Protein AF-A0AAE2YGA1-F1 (afdb_monomer_lite)

pLDDT: mean 85.9, std 15.95, range [38.88, 98.56]

Secondary structure (DSSP, 8-state):
-TT----HHHHHHHHHTTT-TT--EEE---S-HHHHHT--SEEETT--TTEEE-TTT--EEE-SSSS-SSSSPPB-SSS-B---

Sequence (84 aa):
MARCKPNAAHLTIAEMELYFEDFCLATQNVDGLHQRAGSRRVLELHGNMWRGRCPRDGAVVDLPETPSRAYPPTMTVGLRCTLT

Structure (mmCIF, N/CA/C/O backbone):
data_AF-A0AAE2YGA1-F1
#
_entry.id   AF-A0AAE2YGA1-F1
#
loop_
_atom_site.group_PDB
_atom_site.id
_atom_site.type_symbol
_atom_site.label_atom_id
_atom_site.label_alt_id
_atom_site.label_comp_id
_atom_site.label_asym_id
_atom_site.label_entity_id
_atom_site.label_seq_id
_atom_site.pdbx_PDB_ins_code
_atom_site.Cartn_x
_atom_site.Cartn_y
_atom_site.Cartn_z
_atom_site.occupancy
_atom_site.B_iso_or_equiv
_atom_site.auth_seq_id
_atom_site.auth_comp_id
_atom_site.auth_asym_id
_atom_site.auth_atom_id
_atom_site.pdbx_PDB_model_num
ATOM 1 N N . MET A 1 1 ? 8.554 11.340 -2.946 1.00 62.38 1 MET A N 1
ATOM 2 C CA . MET A 1 1 ? 7.790 10.166 -2.476 1.00 62.38 1 MET A CA 1
ATOM 3 C C . MET A 1 1 ? 8.644 9.191 -1.671 1.00 62.38 1 MET A C 1
ATOM 5 O O . MET A 1 1 ? 8.342 9.012 -0.504 1.00 62.38 1 MET A O 1
ATOM 9 N N . ALA A 1 2 ? 9.745 8.637 -2.201 1.00 73.88 2 ALA A N 1
ATOM 10 C CA . ALA A 1 2 ? 10.547 7.618 -1.496 1.00 73.88 2 ALA A CA 1
ATOM 11 C C . ALA A 1 2 ? 10.956 7.947 -0.043 1.00 73.88 2 ALA A C 1
ATOM 13 O O . ALA A 1 2 ? 10.999 7.066 0.808 1.00 73.88 2 ALA A O 1
ATOM 14 N N . ARG A 1 3 ? 11.216 9.225 0.264 1.00 86.25 3 ARG A N 1
ATOM 15 C CA . ARG A 1 3 ? 11.594 9.689 1.612 1.00 86.25 3 ARG A CA 1
ATOM 16 C C . ARG A 1 3 ? 10.419 10.129 2.493 1.00 86.25 3 ARG A C 1
ATOM 18 O O . ARG A 1 3 ? 10.626 10.440 3.662 1.00 86.25 3 ARG A O 1
ATOM 25 N N . CYS A 1 4 ? 9.205 10.200 1.949 1.00 92.19 4 CYS A N 1
ATOM 26 C CA . CYS A 1 4 ? 8.013 10.567 2.713 1.00 92.19 4 CYS A CA 1
ATOM 27 C C . CYS A 1 4 ? 7.759 9.509 3.789 1.00 92.19 4 CYS A C 1
ATOM 29 O O . CYS A 1 4 ? 8.081 8.341 3.579 1.00 92.19 4 CYS A O 1
ATOM 31 N N . LYS A 1 5 ? 7.217 9.899 4.940 1.00 96.12 5 LYS A N 1
ATOM 32 C CA . LYS A 1 5 ? 6.841 8.976 6.018 1.00 96.12 5 LYS A CA 1
ATOM 33 C C . LYS A 1 5 ? 5.315 8.842 6.067 1.00 96.12 5 LYS A C 1
ATOM 35 O O . LYS A 1 5 ? 4.640 9.791 5.659 1.00 96.12 5 LYS A O 1
ATOM 40 N N . PRO A 1 6 ? 4.777 7.716 6.567 1.00 98.00 6 PRO A N 1
ATOM 41 C CA . PRO A 1 6 ? 3.364 7.631 6.909 1.00 98.00 6 PRO A CA 1
ATOM 42 C C . PRO A 1 6 ? 2.949 8.799 7.808 1.00 98.00 6 PRO A C 1
ATOM 44 O O . PRO A 1 6 ? 3.685 9.185 8.717 1.00 98.00 6 PRO A O 1
ATOM 47 N N . ASN A 1 7 ? 1.782 9.371 7.532 1.00 97.88 7 ASN A N 1
ATOM 48 C CA . ASN A 1 7 ? 1.156 10.372 8.396 1.00 97.88 7 ASN A CA 1
ATOM 49 C C . ASN A 1 7 ? 0.109 9.710 9.311 1.00 97.88 7 ASN A C 1
ATOM 51 O O . ASN A 1 7 ? -0.141 8.509 9.199 1.00 97.88 7 ASN A O 1
ATOM 55 N N . ALA A 1 8 ? -0.528 10.505 10.175 1.00 98.56 8 ALA A N 1
ATOM 56 C CA . ALA A 1 8 ? -1.537 10.021 11.117 1.00 98.56 8 ALA A CA 1
ATOM 57 C C . ALA A 1 8 ? -2.650 9.198 10.444 1.00 98.56 8 ALA A C 1
ATOM 59 O O . ALA A 1 8 ? -2.982 8.132 10.941 1.00 98.56 8 ALA A O 1
ATOM 60 N N . ALA A 1 9 ? -3.151 9.617 9.276 1.00 98.25 9 ALA A N 1
ATOM 61 C CA . ALA A 1 9 ? -4.206 8.885 8.574 1.00 98.25 9 ALA A CA 1
ATOM 62 C C . ALA A 1 9 ? -3.764 7.472 8.158 1.00 98.25 9 ALA A C 1
ATOM 64 O O . ALA A 1 9 ? -4.523 6.521 8.311 1.00 98.25 9 ALA A O 1
ATOM 65 N N . HIS A 1 10 ? -2.526 7.308 7.682 1.00 98.56 10 HIS A N 1
ATOM 66 C CA . HIS A 1 10 ? -2.013 5.983 7.324 1.00 98.56 10 HIS A CA 1
ATOM 67 C C . HIS A 1 10 ? -1.908 5.069 8.551 1.00 98.56 10 HIS A C 1
ATOM 69 O O . HIS A 1 10 ? -2.252 3.895 8.464 1.00 98.56 10 HIS A O 1
ATOM 75 N N . LEU A 1 11 ? -1.449 5.616 9.683 1.00 98.50 11 LEU A N 1
ATOM 76 C CA . LEU A 1 11 ? -1.311 4.876 10.939 1.00 98.50 11 LEU A CA 1
ATOM 77 C C . LEU A 1 11 ? -2.679 4.467 11.492 1.00 98.50 11 LEU A C 1
ATOM 79 O O . LEU A 1 11 ? -2.866 3.309 11.843 1.00 98.50 11 LEU A O 1
ATOM 83 N N . THR A 1 12 ? -3.652 5.382 11.494 1.00 98.31 12 THR A N 1
ATOM 84 C CA . THR A 1 12 ? -5.023 5.087 11.925 1.00 98.31 12 THR A CA 1
ATOM 85 C C . THR A 1 12 ? -5.651 3.989 11.070 1.00 98.31 12 THR A C 1
ATOM 87 O O . THR A 1 12 ? -6.238 3.061 11.611 1.00 98.31 12 THR A O 1
ATOM 90 N N . ILE A 1 13 ? -5.487 4.034 9.744 1.00 98.25 13 ILE A N 1
ATOM 91 C CA . ILE A 1 13 ? -6.011 2.991 8.848 1.00 98.25 13 ILE A CA 1
ATOM 92 C C . ILE A 1 13 ? -5.330 1.636 9.102 1.00 98.25 13 ILE A C 1
ATOM 94 O O . ILE A 1 13 ? -5.995 0.604 9.060 1.00 98.25 13 ILE A O 1
ATOM 98 N N . ALA A 1 14 ? -4.024 1.616 9.385 1.00 98.06 14 ALA A N 1
ATOM 99 C CA . ALA A 1 14 ? -3.326 0.388 9.767 1.00 98.06 14 ALA A CA 1
ATOM 100 C C . ALA A 1 14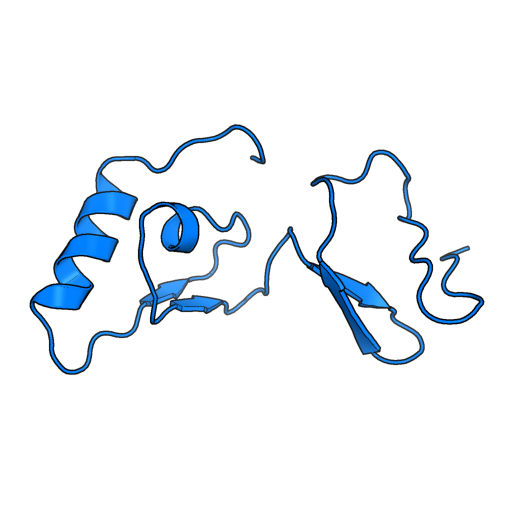 ? -3.836 -0.176 11.103 1.00 98.06 14 ALA A C 1
ATOM 102 O O . ALA A 1 14 ? -3.953 -1.388 11.249 1.00 98.06 14 ALA A O 1
ATOM 103 N N . GLU A 1 15 ? -4.185 0.687 12.058 1.00 97.88 15 GLU A N 1
ATOM 104 C CA . GLU A 1 15 ? -4.774 0.272 13.333 1.00 97.88 15 GLU A CA 1
ATOM 105 C C . GLU A 1 15 ? -6.198 -0.279 13.160 1.00 97.88 15 GLU A C 1
ATOM 107 O O . GLU A 1 15 ? -6.539 -1.297 13.756 1.00 97.88 15 GLU A O 1
ATOM 112 N N . MET A 1 16 ? -7.014 0.338 12.294 1.00 97.88 16 MET A N 1
ATOM 113 C CA . MET A 1 16 ? -8.369 -0.132 11.969 1.00 97.88 16 MET A CA 1
ATOM 114 C C . MET A 1 16 ? -8.387 -1.598 11.525 1.00 97.88 16 MET A C 1
ATOM 116 O O . MET A 1 16 ? -9.325 -2.321 11.854 1.00 97.88 16 MET A O 1
ATOM 120 N N . GLU A 1 17 ? -7.339 -2.061 10.840 1.00 97.12 17 GLU A N 1
ATOM 121 C CA . GLU A 1 17 ? -7.208 -3.456 10.412 1.00 97.12 17 GLU A CA 1
ATOM 122 C C . GLU A 1 17 ? -7.278 -4.467 11.572 1.00 97.12 17 GLU A C 1
ATOM 124 O O . GLU A 1 17 ? -7.649 -5.618 11.341 1.00 97.12 17 GLU A O 1
ATOM 129 N N . LEU A 1 18 ? -6.960 -4.053 12.804 1.00 95.88 18 LEU A N 1
ATOM 130 C CA . LEU A 1 18 ? -7.031 -4.887 14.009 1.00 95.88 18 LEU A CA 1
ATOM 131 C C . LEU A 1 18 ? -8.442 -4.974 14.606 1.00 95.88 18 LEU A C 1
ATOM 133 O O . LEU A 1 18 ? -8.726 -5.907 15.354 1.00 95.88 18 LEU A O 1
ATOM 137 N N . TYR A 1 19 ? -9.314 -4.012 14.299 1.00 97.06 19 TYR A N 1
ATOM 138 C CA . TYR A 1 19 ? -10.651 -3.911 14.892 1.00 97.06 19 TYR A CA 1
ATOM 139 C C . TYR A 1 19 ? -11.758 -4.482 14.001 1.00 97.06 19 TYR A C 1
ATOM 141 O O . TYR A 1 19 ? -12.860 -4.729 14.487 1.00 97.06 19 TYR A O 1
ATOM 149 N N . PHE A 1 20 ? -11.484 -4.698 12.711 1.00 96.12 20 PHE A N 1
ATOM 150 C CA . PHE A 1 20 ? -12.458 -5.221 11.754 1.00 96.12 20 PHE A CA 1
ATOM 151 C C . PHE A 1 20 ? -11.998 -6.566 11.175 1.00 96.12 20 PHE A C 1
ATOM 153 O O . PHE A 1 2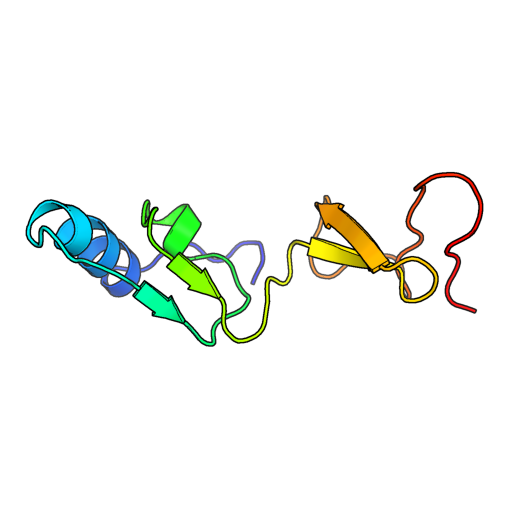0 ? -10.946 -6.660 10.533 1.00 96.12 20 PHE A O 1
ATOM 160 N N . GLU A 1 21 ? -12.814 -7.606 11.375 1.00 94.06 21 GLU A N 1
ATOM 161 C CA . GLU A 1 21 ? -12.537 -8.969 10.902 1.00 94.06 21 GLU A CA 1
ATOM 162 C C . GLU A 1 21 ? -12.365 -9.011 9.376 1.00 94.06 21 GLU A C 1
ATOM 164 O O . GLU A 1 21 ? -11.337 -9.486 8.901 1.00 94.06 21 GLU A O 1
ATOM 169 N N . ASP A 1 22 ? -13.268 -8.379 8.621 1.00 95.06 22 ASP A N 1
ATOM 170 C CA . ASP A 1 22 ? -13.253 -8.335 7.148 1.00 95.06 22 ASP A CA 1
ATOM 171 C C . ASP A 1 22 ? -12.605 -7.066 6.566 1.00 95.06 22 ASP A C 1
ATOM 173 O O . ASP A 1 22 ? -13.001 -6.550 5.518 1.00 95.06 22 ASP A O 1
ATOM 177 N N . PHE A 1 23 ? -11.599 -6.511 7.245 1.00 97.12 23 PHE A N 1
ATOM 178 C CA . PHE A 1 23 ? -10.912 -5.323 6.744 1.00 97.12 23 PHE A CA 1
ATOM 179 C C . PHE A 1 23 ? -10.197 -5.580 5.407 1.00 97.12 23 PHE A C 1
ATOM 181 O O . PHE A 1 23 ? -9.398 -6.510 5.272 1.00 97.12 23 PHE A O 1
ATOM 188 N N . CYS A 1 24 ? -10.414 -4.683 4.445 1.00 97.12 24 CYS A N 1
ATOM 189 C CA . CYS A 1 24 ? -9.658 -4.600 3.200 1.00 97.12 24 CYS A CA 1
ATOM 190 C C . CYS A 1 24 ? -9.441 -3.129 2.837 1.00 97.12 24 CYS A C 1
ATOM 192 O O . CYS A 1 24 ? -10.394 -2.353 2.748 1.00 97.12 24 CYS A O 1
ATOM 194 N N . LEU A 1 25 ? -8.187 -2.748 2.602 1.00 98.06 25 LEU A N 1
ATOM 195 C CA . LEU A 1 25 ? -7.828 -1.408 2.162 1.00 98.06 25 LEU A CA 1
ATOM 196 C C . LEU A 1 25 ? -7.571 -1.394 0.655 1.00 98.06 25 LEU A C 1
ATOM 198 O O . LEU A 1 25 ? -6.484 -1.745 0.205 1.00 98.06 25 LEU A O 1
ATOM 202 N N . ALA A 1 26 ? -8.539 -0.928 -0.130 1.00 98.00 26 ALA A N 1
ATOM 203 C CA . ALA A 1 26 ? -8.315 -0.620 -1.539 1.00 98.00 26 ALA A CA 1
ATOM 204 C C . ALA A 1 26 ? -7.732 0.793 -1.693 1.00 98.00 26 ALA A C 1
ATOM 206 O O . ALA A 1 26 ? -8.285 1.758 -1.165 1.00 98.00 26 ALA A O 1
ATOM 207 N N . THR A 1 27 ? -6.628 0.931 -2.428 1.00 98.06 27 THR A N 1
ATOM 208 C CA . THR A 1 27 ? -5.965 2.223 -2.643 1.00 98.06 27 THR A CA 1
ATOM 209 C C . THR A 1 27 ? -5.614 2.456 -4.108 1.00 98.06 27 THR A C 1
ATOM 211 O O . THR A 1 27 ? -5.215 1.547 -4.834 1.00 98.06 27 THR A O 1
ATOM 214 N N . GLN A 1 28 ? -5.760 3.708 -4.538 1.00 98.25 28 GLN A N 1
ATOM 215 C CA . GLN A 1 28 ? -5.280 4.199 -5.834 1.00 98.25 28 GLN A CA 1
ATOM 216 C C . GLN A 1 28 ? -3.844 4.736 -5.747 1.00 98.25 28 GLN A C 1
ATOM 218 O O . GLN A 1 28 ? -3.237 5.043 -6.775 1.00 98.25 28 GLN A O 1
ATOM 223 N N . ASN A 1 29 ? -3.313 4.878 -4.530 1.00 96.44 29 ASN A N 1
ATOM 224 C CA . ASN A 1 29 ? -1.981 5.409 -4.299 1.00 96.44 29 ASN A CA 1
ATOM 225 C C . ASN A 1 29 ? -0.931 4.359 -4.660 1.00 96.44 29 ASN A C 1
ATOM 227 O O . ASN A 1 29 ? -1.051 3.192 -4.295 1.00 96.44 29 ASN A O 1
ATOM 231 N N . VAL A 1 30 ? 0.134 4.800 -5.326 1.00 95.31 30 VAL A N 1
ATOM 232 C CA . VAL A 1 30 ? 1.240 3.926 -5.754 1.00 95.31 30 VAL A CA 1
ATOM 233 C C . VAL A 1 30 ? 2.470 4.027 -4.845 1.00 95.31 30 VAL A C 1
ATOM 235 O O . VAL A 1 30 ? 3.462 3.350 -5.090 1.00 95.31 30 VAL A O 1
ATOM 238 N N . ASP A 1 31 ? 2.435 4.884 -3.818 1.00 94.94 31 ASP A N 1
ATOM 239 C CA . ASP A 1 31 ? 3.591 5.287 -2.997 1.00 94.94 31 ASP A CA 1
ATOM 240 C C . ASP A 1 31 ? 4.048 4.271 -1.936 1.00 94.94 31 ASP A C 1
ATOM 242 O O . ASP A 1 31 ? 5.184 4.352 -1.450 1.00 94.94 31 ASP A O 1
ATOM 246 N N . GLY A 1 32 ? 3.195 3.309 -1.585 1.00 94.88 32 GLY A N 1
ATOM 247 C CA . GLY A 1 32 ? 3.482 2.281 -0.585 1.00 94.88 32 GLY A CA 1
ATOM 248 C C . GLY A 1 32 ? 3.413 2.754 0.877 1.00 94.88 32 GLY A C 1
ATOM 249 O O . GLY A 1 32 ? 3.911 2.065 1.771 1.00 94.88 32 GLY A O 1
ATOM 250 N N . LEU A 1 33 ? 2.859 3.938 1.166 1.00 97.19 33 LEU A N 1
ATOM 251 C CA . LEU A 1 33 ? 2.827 4.486 2.526 1.00 97.19 33 LEU A CA 1
ATOM 252 C C . LEU A 1 33 ? 1.900 3.710 3.468 1.00 97.19 33 LEU A C 1
ATOM 254 O O . LEU A 1 33 ? 2.201 3.648 4.657 1.00 97.19 33 LEU A O 1
ATOM 258 N N . HIS A 1 34 ? 0.837 3.076 2.969 1.00 97.81 34 HIS A N 1
ATOM 259 C CA . HIS A 1 34 ? -0.033 2.221 3.788 1.00 97.81 34 HIS A CA 1
ATOM 260 C C . HIS A 1 34 ? 0.700 0.980 4.302 1.00 97.81 34 HIS A C 1
ATOM 262 O O . HIS A 1 34 ? 0.672 0.690 5.495 1.00 97.81 34 HIS A O 1
ATOM 268 N N . GLN A 1 35 ? 1.446 0.301 3.432 1.00 96.38 35 GLN A N 1
ATOM 269 C CA . GLN A 1 35 ? 2.251 -0.860 3.807 1.00 96.38 35 GLN A CA 1
ATOM 270 C C . GLN A 1 35 ? 3.341 -0.463 4.807 1.00 96.38 35 GLN A C 1
ATOM 272 O O . GLN A 1 35 ? 3.553 -1.137 5.810 1.00 96.38 35 GLN A O 1
ATOM 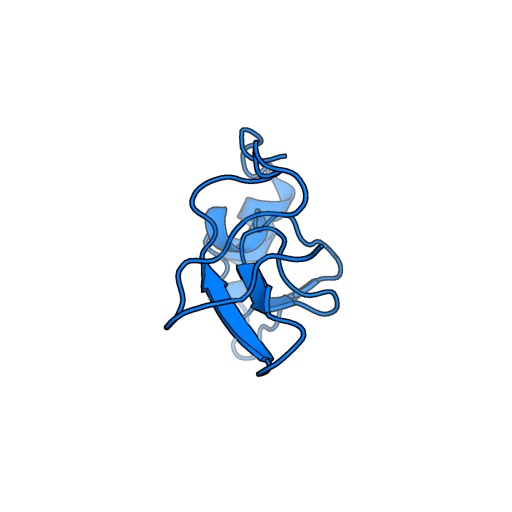277 N N . ARG A 1 36 ? 3.989 0.690 4.590 1.00 95.62 36 ARG A N 1
ATOM 278 C CA . ARG A 1 36 ? 4.983 1.237 5.528 1.00 95.62 36 ARG A CA 1
ATOM 279 C C . ARG A 1 36 ? 4.385 1.679 6.865 1.00 95.62 36 ARG A C 1
ATOM 281 O O . ARG A 1 36 ? 5.120 1.739 7.845 1.00 95.62 36 ARG A O 1
ATOM 288 N N . ALA A 1 37 ? 3.095 2.010 6.905 1.00 97.88 37 ALA A N 1
ATOM 289 C CA . ALA A 1 37 ? 2.361 2.303 8.135 1.00 97.88 37 ALA A CA 1
ATOM 290 C C . ALA A 1 37 ? 1.963 1.038 8.908 1.00 97.88 37 ALA A C 1
ATOM 292 O O . ALA A 1 37 ? 1.630 1.137 10.084 1.00 97.88 37 ALA A O 1
ATOM 293 N N . GLY A 1 38 ? 2.016 -0.132 8.263 1.00 97.62 38 GLY A N 1
ATOM 294 C CA . GLY A 1 38 ? 1.703 -1.425 8.863 1.00 97.62 38 GLY A CA 1
ATOM 295 C C . GLY A 1 38 ? 0.447 -2.106 8.321 1.00 97.62 38 GLY A C 1
ATOM 296 O O . GLY A 1 38 ? 0.188 -3.233 8.735 1.00 97.62 38 GLY A O 1
ATOM 297 N N . SER A 1 39 ? -0.304 -1.489 7.397 1.00 98.00 39 SER A N 1
ATOM 298 C CA . SER A 1 39 ? -1.443 -2.154 6.749 1.00 98.00 39 SER A CA 1
ATOM 299 C C . SER A 1 39 ? -0.967 -3.378 5.961 1.00 98.00 39 SER A C 1
ATOM 301 O O . SER A 1 39 ? -0.017 -3.284 5.179 1.00 98.00 39 SER A O 1
ATOM 303 N N . ARG A 1 40 ? -1.631 -4.524 6.138 1.00 96.44 40 ARG A N 1
ATOM 304 C CA . ARG A 1 40 ? -1.259 -5.806 5.514 1.00 96.44 40 ARG A CA 1
ATOM 305 C C . ARG A 1 40 ? -2.244 -6.217 4.428 1.00 96.44 40 ARG A C 1
ATOM 307 O O . ARG A 1 40 ? -1.823 -6.677 3.369 1.00 96.44 40 ARG A O 1
ATOM 314 N N . ARG A 1 41 ? -3.543 -6.012 4.651 1.00 96.94 41 ARG A N 1
ATOM 315 C CA . ARG A 1 41 ? -4.615 -6.321 3.689 1.00 96.94 41 ARG A CA 1
ATOM 316 C C . ARG A 1 41 ? -4.871 -5.155 2.730 1.00 96.94 41 ARG A C 1
ATOM 318 O O . ARG A 1 41 ? -5.924 -4.523 2.774 1.00 96.94 41 ARG A O 1
ATOM 325 N N . VAL A 1 42 ? -3.884 -4.854 1.881 1.00 97.62 42 VAL A N 1
ATOM 326 C CA . VAL A 1 42 ? -3.929 -3.732 0.923 1.00 97.62 42 VAL A CA 1
ATOM 327 C C . VAL A 1 42 ? -4.096 -4.229 -0.514 1.00 97.62 42 VAL A C 1
ATOM 329 O O . VAL A 1 42 ? -3.284 -5.015 -0.998 1.00 97.62 42 VAL A O 1
ATOM 332 N N . LEU A 1 43 ? -5.112 -3.723 -1.213 1.00 97.88 43 LEU A N 1
ATOM 333 C CA . LEU A 1 43 ? -5.328 -3.920 -2.644 1.00 97.88 43 LEU A CA 1
ATOM 334 C C . LEU A 1 43 ? -4.912 -2.660 -3.414 1.00 97.88 43 LEU A C 1
ATOM 336 O O . LEU A 1 43 ? -5.530 -1.602 -3.295 1.00 97.88 43 LEU A O 1
ATOM 340 N N . GLU A 1 44 ? -3.865 -2.778 -4.224 1.00 97.31 44 GLU A N 1
ATOM 341 C CA . GLU A 1 44 ? -3.316 -1.674 -5.016 1.00 97.31 44 GLU A CA 1
ATOM 342 C C . GLU A 1 44 ? -3.951 -1.642 -6.407 1.00 97.31 44 GLU A C 1
ATOM 344 O O . GLU A 1 44 ? -3.599 -2.424 -7.291 1.00 97.31 44 GLU A O 1
ATOM 349 N N . LEU A 1 45 ? -4.877 -0.711 -6.620 1.00 97.06 45 LEU A N 1
ATOM 350 C CA . LEU A 1 45 ? -5.655 -0.639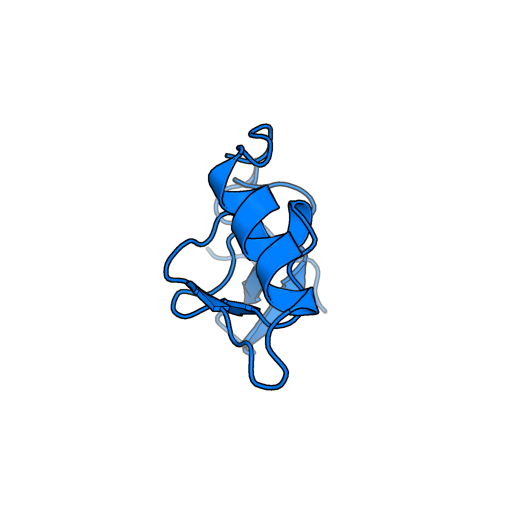 -7.859 1.00 97.06 45 LEU A CA 1
ATOM 351 C C . LEU A 1 45 ? -4.821 -0.165 -9.057 1.00 97.06 45 LEU A C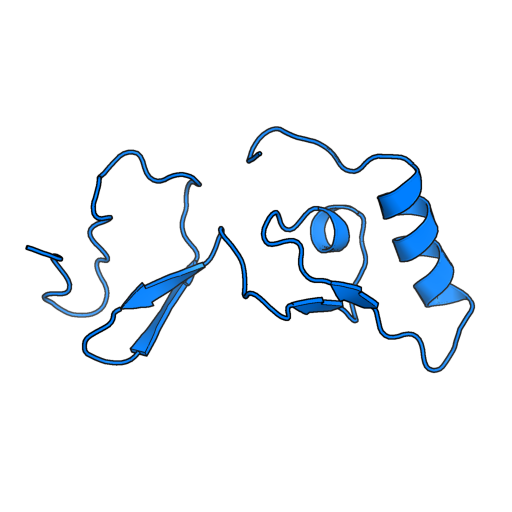 1
ATOM 353 O O . LEU A 1 45 ? -5.068 -0.573 -10.188 1.00 97.06 45 LEU A O 1
ATOM 357 N N . HIS A 1 46 ? -3.818 0.679 -8.809 1.00 95.94 46 HIS A N 1
ATOM 358 C CA . HIS A 1 46 ? -2.947 1.261 -9.838 1.00 95.94 46 HIS A CA 1
ATOM 359 C C . HIS A 1 46 ? -1.520 0.688 -9.821 1.00 95.94 46 HIS A C 1
ATOM 361 O O . HIS A 1 46 ? -0.615 1.237 -10.450 1.00 95.94 46 HIS A O 1
ATOM 367 N N . GLY A 1 47 ? -1.306 -0.418 -9.106 1.00 93.25 47 GLY A N 1
ATOM 368 C CA . GLY A 1 47 ? 0.019 -0.996 -8.901 1.00 93.25 47 GLY A CA 1
ATOM 369 C C . GLY A 1 47 ? 0.857 -0.228 -7.875 1.00 93.25 47 GLY A C 1
ATOM 370 O O . GLY A 1 47 ? 0.333 0.456 -7.000 1.00 93.25 47 GLY A O 1
ATOM 371 N N . ASN A 1 48 ? 2.179 -0.379 -7.959 1.00 92.75 48 ASN A N 1
ATOM 372 C CA . ASN A 1 48 ? 3.108 0.076 -6.929 1.00 92.75 48 ASN A CA 1
ATOM 373 C C . ASN A 1 48 ? 4.392 0.612 -7.567 1.00 92.75 48 ASN A C 1
ATOM 375 O O . ASN A 1 48 ? 5.028 -0.083 -8.359 1.00 92.75 48 ASN A O 1
ATOM 379 N N . MET A 1 49 ? 4.788 1.834 -7.201 1.00 91.38 49 MET A N 1
ATOM 380 C CA . MET A 1 49 ? 5.933 2.514 -7.810 1.00 91.38 49 MET A CA 1
ATOM 381 C C . MET A 1 49 ? 7.281 1.848 -7.500 1.00 91.38 49 MET A C 1
ATOM 383 O O . MET A 1 49 ? 8.242 2.068 -8.226 1.00 91.38 49 MET A O 1
ATOM 387 N N . TRP A 1 50 ? 7.341 1.016 -6.459 1.00 90.56 50 TRP A N 1
ATOM 388 C CA . TRP A 1 50 ? 8.517 0.245 -6.057 1.00 90.56 50 TRP A CA 1
ATOM 389 C C . TRP A 1 50 ? 8.681 -1.060 -6.834 1.00 90.56 50 TRP A C 1
ATOM 391 O O . TRP A 1 50 ? 9.623 -1.798 -6.570 1.00 90.56 50 TRP A O 1
ATOM 401 N N . ARG A 1 51 ? 7.789 -1.364 -7.785 1.00 89.62 51 ARG A N 1
ATOM 402 C CA . ARG A 1 51 ? 7.884 -2.543 -8.647 1.00 89.62 51 ARG A CA 1
ATOM 403 C C . ARG A 1 51 ? 7.983 -2.148 -10.110 1.00 89.62 51 ARG A C 1
ATOM 405 O O . ARG A 1 51 ? 7.188 -1.372 -10.631 1.00 89.62 51 ARG A O 1
ATOM 412 N N . GLY A 1 52 ? 8.961 -2.732 -10.782 1.00 87.38 52 GLY A N 1
ATOM 413 C CA . GLY A 1 52 ? 9.144 -2.653 -12.216 1.00 87.38 52 GLY A CA 1
ATOM 414 C C . GLY A 1 52 ? 8.533 -3.868 -12.902 1.00 87.38 52 GLY A C 1
ATOM 415 O O . GLY A 1 52 ? 8.597 -4.969 -12.366 1.00 87.38 52 GLY A O 1
ATOM 416 N N . ARG A 1 53 ? 7.956 -3.682 -14.092 1.00 86.31 53 ARG A N 1
ATOM 417 C CA . ARG A 1 53 ? 7.457 -4.774 -14.937 1.00 86.31 53 ARG A CA 1
ATOM 418 C C . ARG A 1 53 ? 8.158 -4.725 -16.290 1.00 86.31 53 ARG A C 1
ATOM 420 O O . ARG A 1 53 ? 8.078 -3.694 -16.956 1.00 86.31 53 ARG A O 1
ATOM 427 N N . CYS A 1 54 ? 8.799 -5.813 -16.723 1.00 84.81 54 CYS A N 1
ATOM 428 C CA . CYS A 1 54 ? 9.307 -5.870 -18.091 1.00 84.81 54 CYS A CA 1
ATOM 429 C C . CYS A 1 54 ? 8.126 -5.994 -19.075 1.00 84.81 54 CYS A C 1
ATOM 431 O O . CYS A 1 54 ? 7.281 -6.876 -18.919 1.00 84.81 54 CYS A O 1
ATOM 433 N N . PRO A 1 55 ? 8.041 -5.137 -20.110 1.00 82.56 55 PRO A N 1
ATOM 434 C CA . PRO A 1 55 ? 6.943 -5.181 -21.078 1.00 82.56 55 PRO A CA 1
ATOM 435 C C . PRO A 1 55 ? 7.024 -6.367 -22.048 1.00 82.56 55 PRO A C 1
ATOM 437 O O . PRO A 1 55 ? 6.050 -6.649 -22.736 1.00 82.56 55 PRO A O 1
ATOM 440 N N . ARG A 1 56 ? 8.177 -7.046 -22.136 1.00 83.75 56 ARG A N 1
ATOM 441 C CA . ARG A 1 56 ? 8.392 -8.172 -23.055 1.00 83.75 56 ARG A CA 1
ATOM 442 C C . ARG A 1 56 ? 7.812 -9.478 -22.521 1.00 83.75 56 ARG A C 1
ATOM 444 O O . ARG A 1 56 ? 7.147 -10.188 -23.263 1.00 83.75 56 ARG A O 1
ATOM 451 N N . ASP A 1 57 ? 8.118 -9.808 -21.273 1.00 85.00 57 ASP A N 1
ATOM 452 C CA . ASP A 1 57 ? 7.789 -11.097 -20.652 1.00 85.00 57 ASP A CA 1
ATOM 453 C C . ASP A 1 57 ? 6.872 -10.952 -19.427 1.00 85.00 57 ASP A C 1
ATOM 455 O O . ASP A 1 57 ? 6.404 -11.944 -18.874 1.00 85.00 57 ASP A O 1
ATOM 459 N N . GLY A 1 58 ? 6.582 -9.718 -19.006 1.00 86.69 58 GLY A N 1
ATOM 460 C CA . GLY A 1 58 ? 5.736 -9.430 -17.857 1.00 86.69 58 GLY A CA 1
ATOM 461 C C . GLY A 1 58 ? 6.410 -9.656 -16.505 1.00 86.69 58 GLY A C 1
ATOM 462 O O . GLY A 1 58 ? 5.715 -9.508 -15.495 1.00 86.69 58 GLY A O 1
ATOM 463 N N . ALA A 1 59 ? 7.710 -9.976 -16.463 1.00 85.94 59 ALA A N 1
ATOM 464 C CA . ALA A 1 59 ? 8.445 -10.210 -15.225 1.00 85.94 59 ALA A CA 1
ATOM 465 C C . ALA A 1 59 ? 8.363 -8.983 -14.309 1.00 85.94 59 ALA A C 1
ATOM 467 O O . ALA A 1 59 ? 8.586 -7.855 -14.756 1.00 85.94 59 ALA A O 1
ATOM 468 N N . VAL A 1 60 ? 8.032 -9.203 -13.034 1.00 86.50 60 VAL A N 1
ATOM 469 C CA . VAL A 1 60 ? 7.931 -8.145 -12.022 1.00 86.50 60 VAL A CA 1
ATOM 470 C C . VAL A 1 60 ? 9.117 -8.243 -11.077 1.00 86.50 60 VAL A C 1
ATOM 472 O O . VAL A 1 60 ? 9.403 -9.318 -10.556 1.00 86.50 60 VAL A O 1
ATOM 475 N N . VAL A 1 61 ? 9.789 -7.120 -10.848 1.00 85.44 61 VAL A N 1
ATOM 476 C CA . VAL A 1 61 ? 10.917 -7.011 -9.919 1.00 85.44 61 VAL A CA 1
ATOM 477 C C . VAL A 1 61 ? 10.737 -5.843 -8.978 1.00 85.44 61 VAL A C 1
ATOM 479 O O . VAL A 1 61 ? 10.183 -4.813 -9.360 1.00 85.44 61 VAL A O 1
ATOM 482 N N . ASP A 1 62 ? 11.259 -5.980 -7.767 1.00 87.00 62 ASP A N 1
ATOM 483 C CA . ASP A 1 62 ? 11.370 -4.855 -6.852 1.00 87.00 62 ASP A CA 1
ATOM 484 C C . ASP A 1 62 ? 12.484 -3.913 -7.316 1.00 87.00 62 ASP A C 1
ATOM 486 O O . ASP A 1 62 ? 13.596 -4.325 -7.659 1.00 87.00 62 ASP A O 1
ATOM 490 N N . LEU A 1 63 ? 12.165 -2.625 -7.348 1.00 83.81 63 LEU A N 1
ATOM 491 C CA . LEU A 1 63 ? 13.097 -1.568 -7.691 1.00 83.81 63 LEU A CA 1
ATOM 492 C C . LEU A 1 63 ? 13.844 -1.130 -6.428 1.00 83.81 63 LEU A C 1
ATOM 494 O O . LEU A 1 63 ? 13.211 -0.797 -5.424 1.00 83.81 63 LEU A O 1
ATOM 498 N N . PRO A 1 64 ? 15.184 -1.045 -6.471 1.00 81.94 64 PRO A N 1
ATOM 499 C CA . PRO A 1 64 ? 15.967 -0.609 -5.317 1.00 81.94 64 PRO A CA 1
ATOM 500 C C . PRO A 1 64 ? 15.760 0.880 -4.996 1.00 81.94 64 PRO A C 1
ATOM 502 O O . PRO A 1 64 ? 15.988 1.316 -3.869 1.00 81.94 64 PRO A O 1
ATOM 505 N N . GLU A 1 65 ? 15.332 1.675 -5.979 1.00 84.56 65 GLU A N 1
ATOM 506 C CA . GLU A 1 65 ? 15.092 3.108 -5.841 1.00 84.56 65 GLU A CA 1
ATOM 507 C C . GLU A 1 65 ? 13.910 3.564 -6.700 1.00 84.56 65 GLU A C 1
ATOM 509 O O . GLU A 1 65 ? 13.699 3.063 -7.804 1.00 84.56 65 GLU A O 1
ATOM 514 N N . THR A 1 66 ? 13.150 4.544 -6.194 1.00 81.62 66 THR A N 1
ATOM 515 C CA . THR A 1 66 ? 12.043 5.156 -6.941 1.00 81.62 66 THR A CA 1
ATOM 516 C C . THR A 1 66 ? 11.978 6.685 -6.748 1.00 81.62 66 THR A C 1
ATOM 518 O O . THR A 1 66 ? 11.906 7.153 -5.605 1.00 81.62 66 THR A O 1
ATOM 521 N N . PRO A 1 67 ? 11.929 7.495 -7.826 1.00 80.56 67 PRO A N 1
ATOM 522 C CA . PRO A 1 67 ? 12.100 7.082 -9.223 1.00 80.56 67 PRO A CA 1
ATOM 523 C C . PRO A 1 67 ? 13.519 6.550 -9.471 1.00 80.56 67 PRO A C 1
ATOM 525 O O . PRO A 1 67 ? 14.450 6.924 -8.756 1.00 80.56 67 PRO A O 1
ATOM 528 N N . SER A 1 68 ? 13.673 5.670 -10.459 1.00 78.19 68 SER A N 1
ATOM 529 C CA . SER A 1 68 ? 14.988 5.165 -10.857 1.00 78.19 68 SER A CA 1
ATOM 530 C C . SER A 1 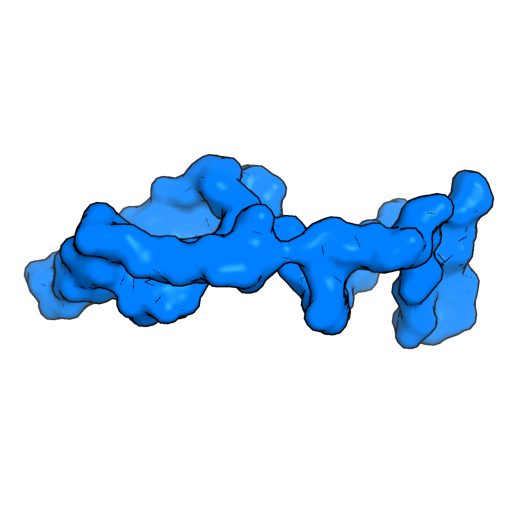68 ? 15.875 6.301 -11.366 1.00 78.19 68 SER A C 1
ATOM 532 O O . SER A 1 68 ? 15.397 7.221 -12.032 1.00 78.19 68 SER A O 1
ATOM 534 N N . ARG A 1 69 ? 17.182 6.238 -11.089 1.00 79.75 69 ARG A N 1
ATOM 535 C CA . ARG A 1 69 ? 18.154 7.192 -11.650 1.00 79.75 69 ARG A CA 1
ATOM 536 C C . ARG A 1 69 ? 18.364 6.992 -13.147 1.00 79.75 69 ARG A C 1
ATOM 538 O O . ARG A 1 69 ? 18.637 7.954 -13.854 1.00 79.75 69 ARG A O 1
ATOM 545 N N . ALA A 1 70 ? 18.256 5.750 -13.617 1.00 75.50 70 ALA A N 1
ATOM 546 C CA . ALA A 1 70 ? 18.295 5.416 -15.036 1.00 75.50 70 ALA A CA 1
ATOM 547 C C . ALA A 1 70 ? 16.885 5.488 -15.633 1.00 75.50 70 ALA A C 1
ATOM 549 O O . ALA A 1 70 ? 15.942 4.935 -15.057 1.00 75.50 70 ALA A O 1
ATOM 550 N N . TYR A 1 71 ? 16.756 6.148 -16.786 1.00 74.50 71 TYR A N 1
ATOM 551 C CA . TYR A 1 71 ? 15.509 6.229 -17.536 1.00 74.50 71 TYR A CA 1
ATOM 552 C C . TYR A 1 71 ? 15.740 5.857 -19.009 1.00 74.50 71 TYR A C 1
ATOM 554 O O . TYR A 1 71 ? 16.530 6.529 -19.672 1.00 74.50 71 TYR A O 1
ATOM 562 N N . PRO A 1 72 ? 15.052 4.828 -19.529 1.00 71.62 72 PRO A N 1
ATOM 563 C CA . PRO A 1 72 ? 14.254 3.859 -18.776 1.00 71.62 72 PRO A CA 1
ATOM 564 C C . PRO A 1 72 ? 15.142 2.953 -17.888 1.00 71.62 72 PRO A C 1
ATOM 566 O O . PRO A 1 72 ? 16.314 2.742 -18.199 1.00 71.62 72 PRO A O 1
ATOM 569 N N . PRO A 1 73 ? 14.630 2.429 -16.761 1.00 68.00 73 PRO A N 1
ATOM 570 C CA . PRO A 1 73 ? 15.420 1.580 -15.873 1.00 68.00 73 PRO A CA 1
ATOM 571 C C . PRO A 1 73 ? 15.823 0.275 -16.567 1.00 68.00 73 PRO A C 1
ATOM 573 O O . PRO A 1 73 ? 14.976 -0.458 -17.076 1.00 68.00 73 PRO A O 1
ATOM 576 N N . THR A 1 74 ? 17.117 -0.045 -16.545 1.00 68.31 74 THR A N 1
ATOM 577 C CA . THR A 1 74 ? 17.620 -1.341 -17.013 1.00 68.31 74 THR A CA 1
ATOM 578 C C . THR A 1 74 ? 17.332 -2.402 -15.957 1.00 68.31 74 THR A C 1
ATOM 580 O O . THR A 1 74 ? 17.858 -2.332 -14.847 1.00 68.31 74 THR A O 1
ATOM 583 N N . MET A 1 75 ? 16.511 -3.396 -16.291 1.00 64.44 75 MET A N 1
ATOM 584 C CA . MET A 1 75 ? 16.237 -4.529 -15.406 1.00 64.44 75 MET A CA 1
ATOM 585 C C . MET A 1 75 ? 17.118 -5.708 -15.808 1.00 64.44 75 MET A C 1
ATOM 587 O O . MET A 1 75 ? 16.976 -6.258 -16.900 1.00 64.44 75 MET A O 1
ATOM 591 N N . THR A 1 76 ? 18.026 -6.120 -14.924 1.00 58.50 76 THR A N 1
ATOM 592 C CA . THR A 1 76 ? 18.833 -7.333 -15.118 1.00 58.50 76 THR A CA 1
ATOM 593 C C . THR A 1 76 ? 18.039 -8.556 -14.661 1.00 58.50 76 THR A C 1
ATOM 595 O O . THR A 1 76 ? 18.403 -9.231 -13.705 1.00 58.50 76 THR A O 1
ATOM 598 N N . VAL A 1 77 ? 16.924 -8.837 -15.331 1.00 52.59 77 VAL A N 1
ATOM 599 C CA . VAL A 1 77 ? 16.260 -10.143 -15.251 1.00 52.59 77 VAL A CA 1
ATOM 600 C C . VAL A 1 77 ? 16.638 -10.871 -16.526 1.00 52.59 77 VAL A C 1
ATOM 602 O O . VAL A 1 77 ? 16.328 -10.375 -17.601 1.00 52.59 77 VAL A O 1
ATOM 605 N N . GLY A 1 78 ? 17.397 -11.965 -16.407 1.00 48.28 78 GLY A N 1
ATOM 606 C CA . GLY A 1 78 ? 17.699 -12.898 -17.500 1.00 48.28 78 GLY A CA 1
ATOM 607 C C . GLY A 1 78 ? 17.828 -12.269 -18.894 1.00 48.28 78 GLY A C 1
ATOM 608 O O . GLY A 1 78 ? 16.950 -12.461 -19.716 1.00 48.28 78 GLY A O 1
ATOM 609 N N . LEU A 1 79 ? 18.924 -11.545 -19.159 1.00 42.69 79 LEU A N 1
ATOM 610 C CA . LEU A 1 79 ? 19.330 -11.061 -20.490 1.00 42.69 79 LEU A CA 1
ATOM 611 C C . LEU A 1 79 ? 18.220 -10.345 -21.313 1.00 42.69 79 LEU A C 1
ATOM 613 O O . LEU A 1 79 ? 17.533 -10.965 -22.117 1.00 42.69 79 LEU A O 1
ATOM 617 N N . ARG A 1 80 ? 18.246 -8.998 -21.289 1.00 50.22 80 ARG A N 1
ATOM 618 C CA . ARG A 1 80 ? 17.663 -8.056 -22.286 1.00 50.22 80 ARG A CA 1
ATOM 619 C C . ARG A 1 80 ? 16.213 -7.582 -22.066 1.00 50.22 80 ARG A C 1
ATOM 621 O O . ARG A 1 80 ? 15.367 -7.715 -22.950 1.00 50.22 80 ARG A O 1
ATOM 628 N N . CYS A 1 81 ? 15.974 -6.834 -20.991 1.00 49.69 81 CYS A N 1
ATOM 629 C CA . CYS A 1 81 ? 14.974 -5.757 -21.020 1.00 49.69 81 CYS A CA 1
ATOM 630 C C . CYS A 1 81 ? 15.675 -4.396 -20.861 1.00 49.69 81 CYS A C 1
ATOM 632 O O . CYS A 1 81 ? 15.526 -3.712 -19.853 1.00 49.69 81 CYS A O 1
ATOM 634 N N . THR A 1 82 ? 16.480 -4.010 -21.856 1.00 48.41 82 THR A N 1
ATOM 635 C CA . THR A 1 82 ? 16.799 -2.598 -22.100 1.00 48.41 82 THR A CA 1
ATOM 636 C C . THR A 1 82 ? 15.636 -2.050 -22.916 1.00 48.41 82 THR A C 1
ATOM 638 O O . THR A 1 82 ? 15.433 -2.467 -24.055 1.00 48.41 82 THR A O 1
ATOM 641 N N . LEU A 1 83 ? 14.822 -1.188 -22.316 1.00 40.75 83 LEU A N 1
ATOM 642 C CA . LEU A 1 83 ? 13.901 -0.346 -23.070 1.00 40.75 83 LEU A CA 1
ATOM 643 C C . LEU A 1 83 ? 14.785 0.596 -23.911 1.00 40.75 83 LEU A C 1
ATOM 645 O O . LEU A 1 83 ? 15.409 1.499 -23.363 1.00 40.75 83 LEU A O 1
ATOM 649 N N . THR A 1 84 ? 14.955 0.310 -25.200 1.00 38.88 84 THR A N 1
ATOM 650 C CA . THR A 1 84 ? 15.332 1.345 -26.177 1.00 38.88 84 THR A CA 1
ATOM 651 C C . THR A 1 84 ? 14.146 2.252 -26.417 1.00 38.88 84 THR A C 1
ATOM 653 O O . THR A 1 84 ? 13.036 1.682 -26.542 1.00 38.88 84 THR A O 1
#

Radius of gyration: 15.55 Å; chains: 1; bounding box: 33×24×41 Å

Foldseek 3Di:
DQPDAADPVLLVLLVVPVVDPPDAAEDCDQDCRNVRSRRDRYDHPPHHQQWDAQPPPRDIDGHPDPPDPDVVDDDPDPDDPPPD